Protein AF-H2JC01-F1 (afdb_monomer_lite)

Secondary structure (DSSP, 8-state):
-HHHHHHHHHHHHHHHHHHHHHHHHHHHHHHHHH---GGGTTS-HHHHHHHHHHHHHHHHHHHHHHHHHHHSPPP-

Radius of gyration: 17.29 Å; chains: 1; bounding box: 32×16×58 Å

Sequence (76 aa):
MMKSINSKVLFCVGIILLICFFGGLAYLRYDYYTNTLPSYASTPLSVYNIIHGVIFLPPSILCFIMSLILRTKPKK

pLDDT: mean 85.55, std 13.12, range [46.44, 97.88]

Foldseek 3Di:
DVLLVLLVVLLVLLVVLVCQLVVVLVVLVCCVPPPPDCPCVPPDSVVVNVVSCVVRVVSSVVSNVSSVVSPDDPDD

Structure (mmCIF, N/CA/C/O backbone):
data_AF-H2JC01-F1
#
_entry.id   AF-H2JC01-F1
#
loop_
_atom_site.group_PDB
_atom_site.id
_atom_site.type_symbol
_atom_site.label_atom_id
_atom_site.label_alt_id
_atom_site.label_comp_id
_atom_site.label_asym_id
_atom_site.label_entity_id
_atom_site.label_seq_id
_atom_site.pdbx_PDB_ins_code
_atom_site.Cartn_x
_atom_site.Cartn_y
_atom_site.Cartn_z
_atom_site.occupancy
_atom_site.B_iso_or_equiv
_atom_site.auth_seq_id
_atom_site.auth_comp_id
_atom_site.auth_asym_id
_atom_site.auth_atom_id
_atom_site.pdbx_PDB_model_num
ATOM 1 N N . MET A 1 1 ? -20.550 -5.316 20.315 1.00 61.94 1 MET A N 1
ATOM 2 C CA . MET A 1 1 ? -20.386 -6.379 19.297 1.00 61.94 1 MET A CA 1
ATOM 3 C C . MET A 1 1 ? -19.953 -5.816 17.939 1.00 61.94 1 MET A C 1
ATOM 5 O O . MET A 1 1 ? -18.889 -6.191 17.465 1.00 61.94 1 MET A O 1
ATOM 9 N N . MET A 1 2 ? -20.675 -4.837 17.377 1.00 72.25 2 MET A N 1
ATOM 10 C CA . MET A 1 2 ? -20.384 -4.238 16.058 1.00 72.25 2 MET A CA 1
ATOM 11 C C . MET A 1 2 ? -18.974 -3.623 15.917 1.00 72.25 2 MET A C 1
ATOM 13 O O . MET A 1 2 ? -18.290 -3.882 14.937 1.00 72.25 2 MET A O 1
ATOM 17 N N . LYS A 1 3 ? -18.464 -2.920 16.944 1.00 73.38 3 LYS A N 1
ATOM 18 C CA . LYS A 1 3 ? -17.093 -2.354 16.953 1.00 73.38 3 LYS A CA 1
ATOM 19 C C . LYS A 1 3 ? -15.992 -3.418 16.771 1.00 73.38 3 LYS A C 1
ATOM 21 O O . LYS A 1 3 ? -14.991 -3.177 16.104 1.00 73.38 3 LYS A O 1
ATOM 26 N N . SER A 1 4 ? -16.195 -4.610 17.343 1.00 78.44 4 SER A N 1
ATOM 27 C CA . SER A 1 4 ? -15.250 -5.732 17.238 1.00 78.44 4 SER A CA 1
ATOM 28 C C . SER A 1 4 ? -15.308 -6.398 15.863 1.00 78.44 4 SER A C 1
ATOM 30 O O . SER A 1 4 ? -14.261 -6.720 15.306 1.00 78.44 4 SER A O 1
ATOM 32 N N . ILE A 1 5 ? -16.511 -6.547 15.297 1.00 82.69 5 ILE A N 1
ATOM 33 C CA . ILE A 1 5 ? -16.708 -7.049 13.930 1.00 82.69 5 ILE A CA 1
ATOM 34 C C . ILE A 1 5 ? -16.043 -6.091 12.933 1.00 82.69 5 ILE A C 1
ATOM 36 O O . ILE A 1 5 ? -15.211 -6.527 12.145 1.00 82.69 5 ILE A O 1
ATOM 40 N N . ASN A 1 6 ? -16.287 -4.783 13.054 1.00 86.25 6 ASN A N 1
ATOM 41 C CA . ASN A 1 6 ? -15.691 -3.771 12.178 1.00 86.25 6 ASN A CA 1
ATOM 42 C C . ASN A 1 6 ? -14.158 -3.748 12.269 1.00 86.25 6 ASN A C 1
ATOM 44 O O . ASN A 1 6 ? -13.490 -3.685 11.243 1.00 86.25 6 ASN A O 1
ATOM 48 N N . SER A 1 7 ? -13.585 -3.868 13.473 1.00 89.62 7 SER A N 1
ATOM 49 C CA . SER A 1 7 ? -12.127 -3.976 13.639 1.00 89.62 7 SER A CA 1
ATOM 50 C C . SER A 1 7 ? -11.548 -5.207 12.930 1.00 89.62 7 SER A C 1
ATOM 52 O O . SER A 1 7 ? -10.514 -5.097 12.270 1.00 89.62 7 SER A O 1
ATOM 54 N N . LYS A 1 8 ? -12.206 -6.372 13.035 1.00 90.56 8 LYS A N 1
ATOM 55 C CA . LYS A 1 8 ? -11.771 -7.596 12.344 1.00 90.56 8 LYS A CA 1
ATOM 56 C C . LYS A 1 8 ? -11.854 -7.445 10.825 1.00 90.56 8 LYS A C 1
ATOM 58 O O . LYS A 1 8 ? -10.902 -7.805 10.145 1.00 90.56 8 LYS A O 1
ATOM 63 N N . VAL A 1 9 ? -12.944 -6.874 10.309 1.00 94.31 9 VAL A N 1
ATOM 64 C CA . VAL A 1 9 ? -13.117 -6.626 8.869 1.00 94.31 9 VAL A CA 1
ATOM 65 C C . VAL A 1 9 ? -12.031 -5.685 8.348 1.00 94.31 9 VAL A C 1
ATOM 67 O O . VAL A 1 9 ? -11.351 -6.034 7.391 1.00 94.31 9 VAL A O 1
ATOM 70 N N . LEU A 1 10 ? -11.795 -4.551 9.017 1.00 93.81 10 LEU A N 1
ATOM 71 C CA . LEU A 1 10 ? -10.722 -3.612 8.663 1.00 93.81 10 LEU A CA 1
ATOM 72 C C . LEU A 1 10 ? -9.343 -4.278 8.677 1.00 93.81 10 LEU A C 1
ATOM 74 O O . LEU A 1 10 ? -8.539 -4.046 7.782 1.00 93.81 10 LEU A O 1
ATOM 78 N N . PHE A 1 11 ? -9.078 -5.146 9.655 1.00 93.75 11 PHE A N 1
ATOM 79 C CA . PHE A 1 11 ? -7.827 -5.897 9.703 1.00 93.75 11 PHE A CA 1
ATOM 80 C C . PHE A 1 11 ? -7.675 -6.829 8.493 1.00 93.75 11 PHE A C 1
ATOM 82 O O . PHE A 1 11 ? -6.642 -6.806 7.830 1.00 93.75 11 PHE A O 1
ATOM 89 N N . CYS A 1 12 ? -8.710 -7.611 8.168 1.00 96.62 12 CYS A N 1
ATOM 90 C CA . CYS A 1 12 ? -8.692 -8.504 7.009 1.00 96.62 12 CYS A CA 1
ATOM 91 C C . CYS A 1 12 ? -8.531 -7.734 5.692 1.00 96.62 12 CYS A C 1
ATOM 93 O O . CYS A 1 12 ? -7.728 -8.134 4.855 1.00 96.62 12 CYS A O 1
ATOM 95 N N . VAL A 1 13 ? -9.239 -6.613 5.522 1.00 96.44 13 VAL A N 1
ATOM 96 C CA . VAL A 1 13 ? -9.095 -5.743 4.344 1.00 96.44 13 VAL A CA 1
ATOM 97 C C . VAL A 1 13 ? -7.667 -5.200 4.248 1.00 96.44 13 VAL A C 1
ATOM 99 O O . VAL A 1 13 ? -7.072 -5.253 3.176 1.00 96.44 13 VAL A O 1
ATOM 102 N N . GLY A 1 14 ? -7.076 -4.762 5.365 1.00 96.44 14 GLY A N 1
ATOM 103 C CA . GLY A 1 14 ? -5.680 -4.321 5.411 1.00 96.44 14 GLY A CA 1
ATOM 104 C C . GLY A 1 14 ? -4.697 -5.401 4.951 1.00 96.44 14 GLY A C 1
ATOM 105 O O . GLY A 1 14 ? -3.808 -5.104 4.153 1.00 96.44 14 GLY A O 1
ATOM 106 N N . ILE A 1 15 ? -4.890 -6.654 5.383 1.00 97.38 15 ILE A N 1
ATOM 107 C CA . ILE A 1 15 ? -4.081 -7.808 4.953 1.00 97.38 15 ILE A CA 1
ATOM 108 C C . ILE A 1 15 ? -4.246 -8.078 3.455 1.00 97.38 15 ILE A C 1
ATOM 110 O O . ILE A 1 15 ? -3.246 -8.252 2.764 1.00 97.38 15 ILE A O 1
ATOM 114 N N . ILE A 1 16 ? -5.477 -8.077 2.936 1.00 97.88 16 ILE A N 1
ATOM 115 C CA . ILE A 1 16 ? -5.736 -8.283 1.503 1.00 97.88 16 ILE A CA 1
ATOM 116 C C . ILE A 1 16 ? -5.028 -7.203 0.679 1.00 97.88 16 ILE A C 1
ATOM 118 O O . ILE A 1 16 ? -4.307 -7.525 -0.260 1.00 97.88 16 ILE A O 1
ATOM 122 N N . LEU A 1 17 ? -5.161 -5.931 1.066 1.00 97.06 17 LEU A N 1
ATOM 123 C CA . LEU A 1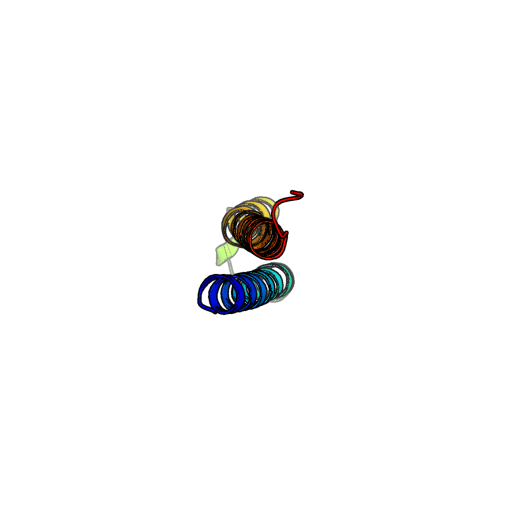 17 ? -4.485 -4.818 0.397 1.00 97.06 17 L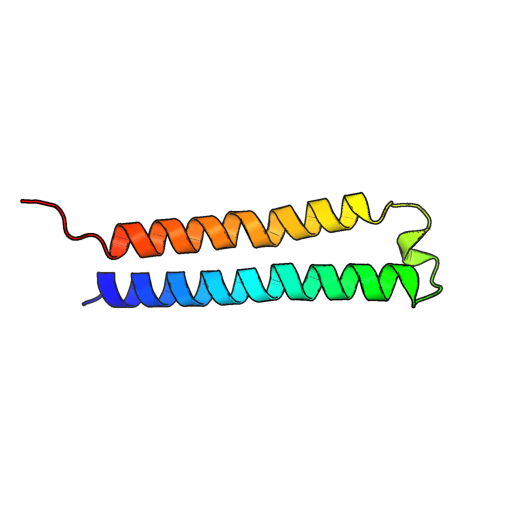EU A CA 1
ATOM 124 C C . LEU A 1 17 ? -2.958 -4.950 0.454 1.00 97.06 17 LEU A C 1
ATOM 126 O O . LEU A 1 17 ? -2.281 -4.631 -0.519 1.00 97.06 17 LEU A O 1
ATOM 130 N N . LEU A 1 18 ? -2.414 -5.460 1.562 1.00 96.50 18 LEU A N 1
ATOM 131 C CA . LEU A 1 18 ? -0.980 -5.690 1.715 1.00 96.50 18 LEU A CA 1
ATOM 132 C C . LEU A 1 18 ? -0.481 -6.816 0.797 1.00 96.50 18 LEU A C 1
ATOM 134 O O . LEU A 1 18 ? 0.580 -6.695 0.187 1.00 96.50 18 LEU A O 1
ATOM 138 N N . ILE A 1 19 ? -1.263 -7.888 0.652 1.00 97.44 19 ILE A N 1
ATOM 139 C CA . ILE A 1 19 ? -0.980 -8.962 -0.308 1.00 97.44 19 ILE A CA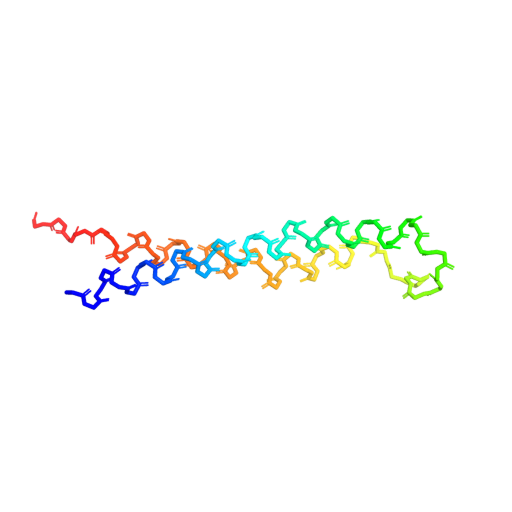 1
ATOM 140 C C . ILE A 1 19 ? -1.035 -8.413 -1.738 1.00 97.44 19 ILE A C 1
ATOM 142 O O . ILE A 1 19 ? -0.124 -8.682 -2.514 1.00 97.44 19 ILE A O 1
ATOM 146 N N . CYS A 1 20 ? -2.036 -7.596 -2.079 1.00 96.31 20 CYS A N 1
ATOM 147 C CA . CYS A 1 20 ? -2.114 -6.935 -3.386 1.00 96.31 20 CYS A CA 1
ATOM 148 C C . CYS A 1 20 ? -0.916 -6.007 -3.637 1.00 96.31 20 CYS A C 1
ATOM 150 O O . CYS A 1 20 ? -0.383 -5.975 -4.746 1.00 96.31 20 CYS A O 1
ATOM 152 N N . PHE A 1 21 ? -0.445 -5.296 -2.607 1.00 95.88 21 PHE A N 1
ATOM 153 C CA . PHE A 1 21 ? 0.755 -4.471 -2.694 1.00 95.88 21 PHE A CA 1
ATOM 154 C C . PHE A 1 21 ? 1.985 -5.318 -3.049 1.00 95.88 21 PHE A C 1
ATOM 156 O O . PHE A 1 21 ? 2.572 -5.118 -4.111 1.00 95.88 21 PHE A O 1
ATOM 163 N N . PHE A 1 22 ? 2.344 -6.305 -2.223 1.00 96.19 22 PHE A N 1
ATOM 164 C CA . PHE A 1 22 ? 3.542 -7.121 -2.455 1.00 96.19 22 PHE A CA 1
ATOM 165 C C . PHE A 1 22 ? 3.437 -8.002 -3.703 1.00 96.19 22 PHE A C 1
ATOM 167 O O . PHE A 1 22 ? 4.387 -8.081 -4.482 1.00 96.19 22 PHE A O 1
ATOM 174 N N . GLY A 1 23 ? 2.281 -8.630 -3.918 1.00 94.88 23 GLY A N 1
ATOM 175 C CA . GLY A 1 23 ? 2.015 -9.456 -5.092 1.00 94.88 23 GLY A CA 1
ATOM 176 C C . GLY A 1 23 ? 2.094 -8.648 -6.384 1.00 94.88 23 GLY A C 1
ATOM 177 O O . GLY A 1 23 ? 2.736 -9.080 -7.336 1.00 94.88 23 GLY A O 1
ATOM 178 N N . GLY A 1 24 ? 1.528 -7.439 -6.402 1.00 91.88 24 GLY A N 1
ATOM 179 C CA . GLY A 1 24 ? 1.614 -6.564 -7.566 1.00 91.88 24 GLY A CA 1
ATOM 180 C C . GLY A 1 24 ? 3.015 -5.999 -7.810 1.00 91.88 24 GLY A C 1
ATOM 181 O O . GLY A 1 24 ? 3.400 -5.872 -8.964 1.00 91.88 24 GLY A O 1
ATOM 182 N N . LEU A 1 25 ? 3.833 -5.757 -6.775 1.00 93.25 25 LEU A N 1
ATOM 183 C CA . LEU A 1 25 ? 5.251 -5.409 -6.971 1.00 93.25 25 LEU A CA 1
ATOM 184 C C . LEU A 1 25 ? 6.039 -6.557 -7.614 1.00 93.25 25 LEU A C 1
ATOM 186 O O . LEU A 1 25 ? 6.844 -6.325 -8.517 1.00 93.25 25 LEU A O 1
ATOM 190 N N . ALA A 1 26 ? 5.813 -7.791 -7.155 1.00 92.38 26 ALA A N 1
ATOM 191 C CA . ALA A 1 26 ? 6.441 -8.973 -7.737 1.00 92.38 26 ALA A CA 1
ATOM 192 C C . ALA A 1 26 ? 5.992 -9.179 -9.190 1.00 92.38 26 ALA A C 1
ATOM 194 O O . ALA A 1 26 ? 6.832 -9.422 -10.054 1.00 92.38 26 ALA A O 1
ATOM 195 N N . TYR A 1 27 ? 4.693 -9.012 -9.457 1.00 90.38 27 TYR A N 1
ATOM 196 C CA . TYR A 1 27 ? 4.126 -9.079 -10.800 1.00 90.38 27 TYR A CA 1
ATOM 197 C C . TYR A 1 27 ? 4.717 -8.007 -11.717 1.00 90.38 27 TYR A C 1
ATOM 199 O O . TYR A 1 27 ? 5.270 -8.355 -12.749 1.00 90.38 27 TYR A O 1
ATOM 207 N N . LEU A 1 28 ? 4.682 -6.728 -11.321 1.00 89.31 28 LEU A N 1
ATOM 208 C CA . LEU A 1 28 ? 5.224 -5.618 -12.111 1.00 89.31 28 LEU A CA 1
ATOM 209 C C . LEU A 1 28 ? 6.700 -5.823 -12.424 1.00 89.31 28 LEU A C 1
ATOM 211 O O . LEU A 1 28 ? 7.126 -5.603 -13.549 1.00 89.31 28 LEU A O 1
ATOM 215 N N . ARG A 1 29 ? 7.489 -6.269 -11.443 1.00 87.81 29 ARG A N 1
ATOM 216 C CA . ARG A 1 29 ? 8.902 -6.564 -11.668 1.00 87.81 29 ARG A CA 1
ATOM 217 C C . ARG A 1 29 ? 9.083 -7.725 -12.637 1.00 87.81 29 ARG A C 1
ATOM 219 O O . ARG A 1 29 ? 9.914 -7.623 -13.528 1.00 87.81 29 ARG A O 1
ATOM 226 N N . TYR A 1 30 ? 8.362 -8.825 -12.441 1.00 87.94 30 TYR A N 1
ATOM 227 C CA . TYR A 1 30 ? 8.451 -9.975 -13.332 1.00 87.94 30 TYR A CA 1
ATOM 228 C C . TYR A 1 30 ? 8.078 -9.559 -14.756 1.00 87.94 30 TYR A C 1
ATOM 230 O O . TYR A 1 30 ? 8.923 -9.632 -15.637 1.00 87.94 30 TYR A O 1
ATOM 238 N N . ASP A 1 31 ? 6.881 -9.007 -14.935 1.00 85.75 31 ASP A N 1
ATOM 239 C CA . ASP A 1 31 ? 6.317 -8.584 -16.216 1.00 85.75 31 ASP A CA 1
ATOM 240 C C . ASP A 1 31 ? 7.228 -7.595 -16.960 1.00 85.75 31 ASP A C 1
ATOM 242 O O . ASP A 1 31 ? 7.524 -7.796 -18.133 1.00 85.75 31 ASP A O 1
ATOM 246 N N . TYR A 1 32 ? 7.781 -6.595 -16.261 1.00 83.38 32 TYR A N 1
ATOM 247 C CA . TYR A 1 32 ? 8.670 -5.586 -16.852 1.00 83.38 32 TYR A CA 1
ATOM 248 C C . TYR A 1 32 ? 9.991 -6.161 -17.396 1.00 83.38 32 TYR A C 1
ATOM 250 O O . TYR A 1 32 ? 10.564 -5.598 -18.326 1.00 83.38 32 TYR A O 1
ATOM 258 N N . TYR A 1 33 ? 10.511 -7.248 -16.811 1.00 82.06 33 TYR A N 1
ATOM 259 C CA . TYR A 1 33 ? 11.803 -7.833 -17.204 1.00 82.06 33 TYR A CA 1
ATOM 260 C C . TYR A 1 33 ? 11.685 -9.114 -18.038 1.00 82.06 33 TYR A C 1
ATOM 262 O O . TYR A 1 33 ? 12.639 -9.454 -18.736 1.00 82.06 33 TYR A O 1
ATOM 270 N N . THR A 1 34 ? 10.572 -9.847 -17.954 1.00 80.06 34 THR A N 1
ATOM 271 C CA . THR A 1 34 ? 10.390 -11.127 -18.659 1.00 80.06 34 THR A CA 1
ATOM 272 C C . THR A 1 34 ? 9.537 -11.002 -19.908 1.00 80.06 34 THR A C 1
ATOM 274 O O . THR A 1 34 ? 9.817 -11.685 -20.892 1.00 80.06 34 THR A O 1
ATOM 277 N N . ASN A 1 35 ? 8.539 -10.117 -19.911 1.00 67.94 35 ASN A N 1
ATOM 278 C CA . ASN A 1 35 ? 7.737 -9.870 -21.095 1.00 67.94 35 ASN A CA 1
ATOM 279 C C . ASN A 1 35 ? 8.412 -8.770 -21.919 1.00 67.94 35 ASN A C 1
ATOM 281 O O . ASN A 1 35 ? 8.368 -7.587 -21.598 1.00 67.94 35 ASN A O 1
ATOM 285 N N . THR A 1 36 ? 9.056 -9.188 -23.009 1.00 55.81 36 THR A N 1
ATOM 286 C CA . THR A 1 36 ? 9.676 -8.374 -24.068 1.00 55.81 36 THR A CA 1
ATOM 287 C C . THR A 1 36 ? 8.639 -7.570 -24.871 1.00 55.81 36 THR A C 1
ATOM 289 O O . THR A 1 36 ? 8.665 -7.539 -26.099 1.00 55.81 36 THR A O 1
ATOM 292 N N . LEU A 1 37 ? 7.681 -6.931 -24.200 1.00 51.66 37 LEU A N 1
ATOM 293 C CA . LEU A 1 37 ? 6.640 -6.128 -24.826 1.00 51.66 37 LEU A CA 1
ATOM 294 C C . LEU A 1 37 ? 6.984 -4.633 -24.768 1.00 51.66 37 LEU A C 1
ATOM 296 O O . LEU A 1 37 ? 7.406 -4.125 -23.729 1.00 51.66 37 LEU A O 1
ATOM 300 N N . PRO A 1 38 ? 6.695 -3.875 -25.841 1.00 55.34 38 PRO A N 1
ATOM 301 C CA . PRO A 1 38 ? 6.835 -2.421 -25.866 1.00 55.34 38 PRO A CA 1
ATOM 302 C C . PRO A 1 38 ? 5.850 -1.684 -24.932 1.00 55.34 38 PRO A C 1
ATOM 304 O O . PRO A 1 38 ? 5.883 -0.459 -24.876 1.00 55.34 38 PRO A O 1
ATOM 307 N N . SER A 1 39 ? 4.989 -2.389 -24.180 1.00 56.38 39 SER A N 1
ATOM 308 C CA . SER A 1 39 ? 3.987 -1.798 -23.270 1.00 56.38 39 SER A CA 1
ATOM 309 C C . SER A 1 39 ? 4.579 -0.890 -22.193 1.00 56.38 39 SER A C 1
ATOM 311 O O . SER A 1 39 ? 3.917 0.047 -21.756 1.00 56.38 39 SER A O 1
ATOM 313 N N . TYR A 1 40 ? 5.824 -1.145 -21.793 1.00 62.03 40 TYR A N 1
ATOM 314 C CA . TYR A 1 40 ? 6.545 -0.356 -20.797 1.00 62.03 40 TYR A CA 1
ATOM 315 C C . TYR A 1 40 ? 7.561 0.620 -21.418 1.00 62.03 40 TYR A C 1
ATOM 317 O O . TYR A 1 40 ? 8.213 1.369 -20.695 1.00 62.03 40 TYR A O 1
ATOM 325 N N . ALA A 1 41 ? 7.700 0.646 -22.751 1.00 64.38 41 ALA A N 1
ATOM 326 C CA . ALA A 1 41 ? 8.837 1.252 -23.456 1.00 64.38 41 ALA A CA 1
ATOM 327 C C . ALA A 1 41 ? 9.014 2.767 -23.244 1.00 64.38 41 ALA A C 1
ATOM 329 O O . ALA A 1 41 ? 10.099 3.290 -23.490 1.00 64.38 41 ALA A O 1
ATOM 330 N N . SER A 1 42 ? 7.982 3.478 -22.785 1.00 71.12 42 SER A N 1
ATOM 331 C CA . SER A 1 42 ? 8.036 4.921 -22.518 1.00 71.12 42 SER A CA 1
ATOM 332 C C . SER A 1 42 ? 8.029 5.288 -21.034 1.00 71.12 42 SER A C 1
ATOM 334 O O . SER A 1 42 ? 8.287 6.444 -20.704 1.00 71.12 42 SER A O 1
ATOM 336 N N . THR A 1 43 ? 7.732 4.346 -20.133 1.00 80.50 43 THR A N 1
ATOM 337 C CA . THR A 1 43 ? 7.485 4.660 -18.721 1.00 80.50 43 THR A CA 1
ATOM 338 C C . THR A 1 43 ? 8.362 3.793 -17.811 1.00 80.50 43 THR A C 1
ATOM 340 O O . THR A 1 43 ? 8.245 2.569 -17.830 1.00 80.50 43 THR A O 1
ATOM 343 N N . PRO A 1 44 ? 9.233 4.393 -16.980 1.00 86.50 44 PRO A N 1
ATOM 344 C CA . PRO A 1 44 ? 10.106 3.639 -16.084 1.00 86.50 44 PRO A CA 1
ATOM 345 C C . PRO A 1 44 ? 9.334 2.777 -15.075 1.00 86.50 44 PRO A C 1
ATOM 347 O O . PRO A 1 44 ? 8.326 3.218 -14.520 1.00 86.50 44 PRO A O 1
ATOM 350 N N . LEU A 1 45 ? 9.875 1.601 -14.728 1.00 86.50 45 LEU A N 1
ATOM 351 C CA . LEU A 1 45 ? 9.345 0.715 -13.673 1.00 86.50 45 LEU A CA 1
ATOM 352 C C . LEU A 1 45 ? 9.079 1.451 -12.345 1.00 86.50 45 LEU A C 1
ATOM 354 O O . LEU A 1 45 ? 8.133 1.132 -11.626 1.00 86.50 45 LEU A O 1
ATOM 358 N N . SER A 1 46 ? 9.885 2.466 -12.023 1.00 88.62 46 SER A N 1
ATOM 359 C CA . SER A 1 46 ? 9.697 3.296 -10.829 1.00 88.62 46 SER A CA 1
ATOM 360 C C . SER A 1 46 ? 8.339 4.001 -10.799 1.00 88.62 46 SER A C 1
ATOM 362 O O . SER A 1 46 ? 7.737 4.086 -9.733 1.00 88.62 46 SER A O 1
ATOM 364 N N . VAL A 1 47 ? 7.819 4.449 -11.943 1.00 90.00 47 VAL A N 1
ATOM 365 C CA . VAL A 1 47 ? 6.515 5.122 -12.037 1.00 90.00 47 VAL A CA 1
ATOM 366 C C . VAL A 1 47 ? 5.385 4.143 -11.723 1.00 90.00 47 VAL A C 1
ATOM 368 O O . VAL A 1 47 ? 4.514 4.454 -10.913 1.00 90.00 47 VAL A O 1
ATOM 371 N N . TYR A 1 48 ? 5.432 2.930 -12.280 1.00 88.88 48 TYR A N 1
ATOM 372 C CA . TYR A 1 48 ? 4.450 1.885 -11.974 1.00 88.88 48 TYR A CA 1
ATOM 373 C C . TYR A 1 48 ? 4.504 1.461 -10.508 1.00 88.88 48 TYR A C 1
ATOM 375 O O . TYR A 1 48 ? 3.460 1.323 -9.876 1.00 88.88 48 TYR A O 1
ATOM 383 N N . ASN A 1 49 ? 5.705 1.333 -9.938 1.00 91.50 49 ASN A N 1
ATOM 384 C CA . ASN A 1 49 ? 5.872 1.035 -8.517 1.00 91.50 49 ASN A CA 1
ATOM 385 C C . ASN A 1 49 ? 5.283 2.136 -7.624 1.00 91.50 49 ASN A C 1
ATOM 387 O O . ASN A 1 49 ? 4.685 1.821 -6.597 1.00 91.50 49 ASN A O 1
ATOM 391 N N . ILE A 1 50 ? 5.422 3.410 -8.009 1.00 93.12 50 ILE A N 1
ATOM 392 C CA . ILE A 1 50 ? 4.826 4.540 -7.284 1.00 93.12 50 ILE A CA 1
ATOM 393 C C . ILE A 1 50 ? 3.300 4.473 -7.358 1.00 93.12 50 ILE A C 1
ATOM 395 O O . ILE A 1 50 ? 2.650 4.507 -6.317 1.00 93.12 50 ILE A O 1
ATOM 399 N N . ILE A 1 51 ? 2.726 4.337 -8.558 1.00 91.69 51 ILE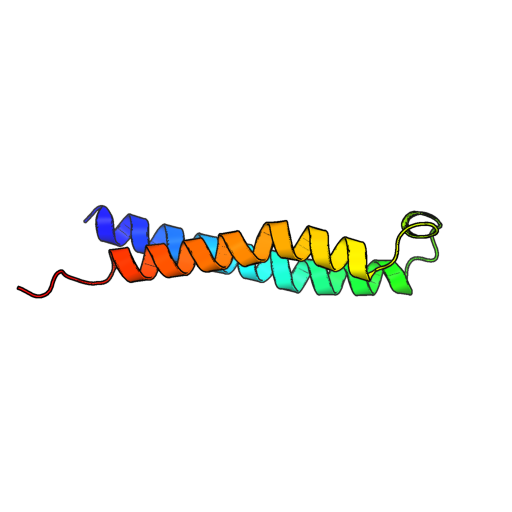 A N 1
ATOM 400 C CA . ILE A 1 51 ? 1.267 4.267 -8.747 1.00 91.69 51 ILE A CA 1
ATOM 401 C C . ILE A 1 51 ? 0.689 3.089 -7.956 1.00 91.69 51 ILE A C 1
ATOM 403 O O . ILE A 1 51 ? -0.235 3.261 -7.163 1.00 91.69 51 ILE A O 1
ATOM 407 N N . HIS A 1 52 ? 1.283 1.905 -8.112 1.00 93.44 52 HIS A N 1
ATOM 408 C CA . HIS A 1 52 ? 0.883 0.699 -7.391 1.00 93.44 52 HIS A CA 1
ATOM 409 C C . HIS A 1 52 ? 1.011 0.875 -5.876 1.00 93.44 52 HIS A C 1
ATOM 411 O O . HIS A 1 52 ? 0.100 0.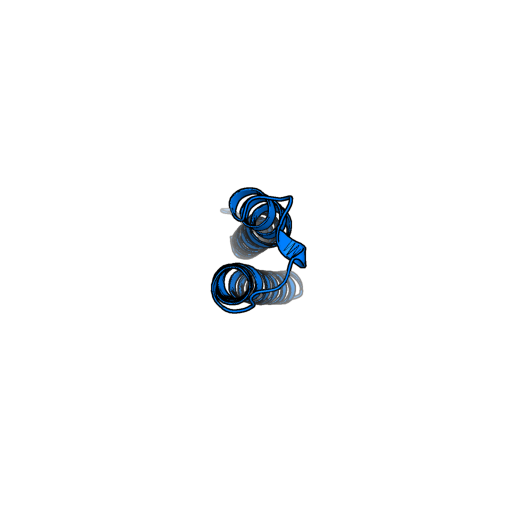545 -5.116 1.00 93.44 52 HIS A O 1
ATOM 417 N N . GLY A 1 53 ? 2.115 1.467 -5.419 1.00 91.94 53 GLY A N 1
ATOM 418 C CA . GLY A 1 53 ? 2.330 1.748 -4.007 1.00 91.94 53 GLY A CA 1
ATOM 419 C C . GLY A 1 53 ? 1.293 2.693 -3.418 1.00 91.94 53 GLY A C 1
ATOM 420 O O . GLY A 1 53 ? 0.756 2.398 -2.356 1.00 91.94 53 GLY A O 1
ATOM 421 N N . VAL A 1 54 ? 0.947 3.776 -4.114 1.00 95.12 54 VAL A N 1
ATOM 422 C CA . VAL A 1 54 ? -0.062 4.746 -3.657 1.00 95.12 54 VAL A CA 1
ATOM 423 C C . VAL A 1 54 ? -1.461 4.126 -3.582 1.00 95.12 54 VAL A C 1
ATOM 425 O O . VAL A 1 54 ? -2.221 4.455 -2.672 1.00 95.12 54 VAL A O 1
ATOM 428 N N . ILE A 1 55 ? -1.798 3.207 -4.490 1.00 94.50 55 ILE A N 1
ATOM 429 C CA . ILE A 1 55 ? -3.119 2.565 -4.525 1.00 94.50 55 ILE A CA 1
ATOM 430 C C . ILE A 1 55 ? -3.300 1.559 -3.382 1.00 94.50 55 ILE A C 1
ATOM 432 O O . ILE A 1 55 ? -4.397 1.456 -2.839 1.00 94.50 55 ILE A O 1
ATOM 436 N N . PHE A 1 56 ? -2.257 0.818 -2.995 1.00 94.06 56 PHE A N 1
ATOM 437 C CA . PHE A 1 56 ? -2.416 -0.294 -2.048 1.00 94.06 56 PHE A CA 1
ATOM 438 C C . PHE A 1 56 ? -1.832 -0.033 -0.655 1.00 94.06 56 PHE A C 1
ATOM 440 O O . PHE A 1 56 ? -2.445 -0.426 0.342 1.00 94.06 56 PHE A O 1
ATOM 447 N N . LEU A 1 57 ? -0.686 0.648 -0.544 1.00 94.12 57 LEU A N 1
ATOM 448 C CA . LEU A 1 57 ? 0.024 0.784 0.732 1.00 94.12 57 LEU A CA 1
ATOM 449 C C . LEU A 1 57 ? -0.656 1.778 1.696 1.00 94.12 57 LEU A C 1
ATOM 451 O O . LEU A 1 57 ? -0.962 1.367 2.819 1.00 94.12 57 LEU A O 1
ATOM 455 N N . PRO A 1 58 ? -0.968 3.037 1.316 1.00 96.69 58 PRO A N 1
ATOM 456 C CA . PRO A 1 58 ? -1.682 3.952 2.206 1.00 96.69 58 PRO A CA 1
ATOM 457 C C . PRO A 1 58 ? -3.048 3.410 2.662 1.00 96.69 58 PRO A C 1
ATOM 459 O O . PRO A 1 58 ? -3.302 3.429 3.869 1.00 96.69 58 PRO A O 1
ATOM 462 N N . PRO A 1 59 ? -3.909 2.851 1.784 1.00 94.88 59 PRO A N 1
ATOM 463 C CA . PRO A 1 59 ? -5.182 2.278 2.226 1.00 94.88 59 PRO A CA 1
ATOM 464 C C . PRO A 1 59 ? -5.019 1.088 3.176 1.00 94.88 59 PRO A C 1
ATOM 466 O O . PRO A 1 59 ? -5.770 0.979 4.148 1.00 94.88 59 PRO A O 1
ATOM 469 N N . SER A 1 60 ? -4.014 0.231 2.955 1.00 95.69 60 SER A N 1
ATOM 470 C CA . SER A 1 60 ? -3.680 -0.868 3.871 1.00 95.69 60 SER A CA 1
ATOM 471 C C . SER A 1 60 ? -3.305 -0.344 5.264 1.00 95.69 60 SER A C 1
ATOM 473 O O . SER A 1 60 ? -3.891 -0.767 6.265 1.00 95.69 60 SER A O 1
ATOM 475 N N . ILE A 1 61 ? -2.402 0.644 5.334 1.00 96.06 61 ILE A N 1
ATOM 476 C CA . ILE A 1 61 ? -1.974 1.284 6.589 1.00 96.06 61 ILE A CA 1
ATOM 477 C C . ILE A 1 61 ? -3.168 1.912 7.317 1.00 96.06 61 ILE A C 1
ATOM 479 O O . ILE A 1 61 ? -3.341 1.696 8.518 1.00 96.06 61 ILE A O 1
ATOM 483 N N . LEU A 1 62 ? -4.029 2.642 6.602 1.00 96.31 62 LEU A N 1
ATOM 484 C CA . LEU A 1 62 ? -5.227 3.252 7.182 1.00 96.31 62 LEU A CA 1
ATOM 485 C C . LEU A 1 62 ? -6.179 2.199 7.760 1.00 96.31 62 LEU A C 1
ATOM 487 O O . LEU A 1 62 ? -6.681 2.376 8.872 1.00 96.31 62 LEU A O 1
ATOM 491 N N . CYS A 1 63 ? -6.383 1.079 7.062 1.00 95.69 63 CYS A N 1
ATOM 492 C CA . CYS A 1 63 ? -7.198 -0.025 7.564 1.00 95.69 63 CYS A CA 1
ATOM 493 C C . CYS A 1 63 ? -6.640 -0.602 8.874 1.00 95.69 63 CYS A C 1
ATOM 495 O O . CYS A 1 63 ? -7.400 -0.843 9.817 1.00 95.69 63 CYS A O 1
ATOM 497 N N . PHE A 1 64 ? -5.318 -0.767 8.979 1.00 94.06 64 PHE A N 1
ATOM 498 C CA . PHE A 1 64 ? -4.679 -1.240 10.208 1.00 94.06 64 PHE A CA 1
ATOM 499 C C . PHE A 1 64 ? -4.785 -0.239 11.359 1.00 9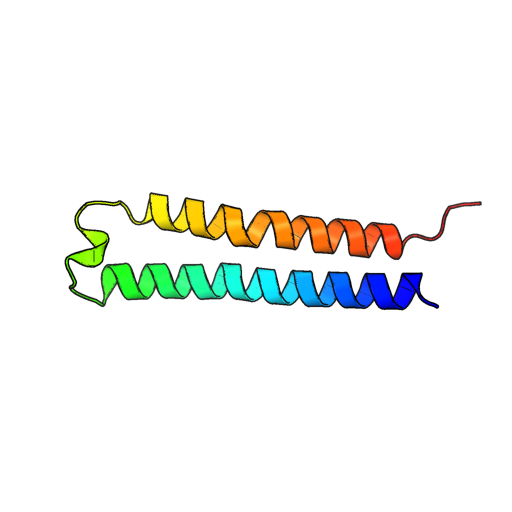4.06 64 PHE A C 1
ATOM 501 O O . PHE A 1 64 ? -5.153 -0.636 12.467 1.00 94.06 64 PHE A O 1
ATOM 508 N N . ILE A 1 65 ? -4.534 1.050 11.106 1.00 94.50 65 ILE A N 1
ATOM 509 C CA . ILE A 1 65 ? -4.674 2.113 12.114 1.00 94.50 65 ILE A CA 1
ATOM 510 C C . ILE A 1 65 ? -6.109 2.142 12.647 1.00 94.50 65 ILE A C 1
ATOM 512 O O . ILE A 1 65 ? -6.325 2.097 13.858 1.00 94.50 65 ILE A O 1
ATOM 516 N N . MET A 1 66 ? -7.104 2.139 11.758 1.00 92.06 66 MET A N 1
ATOM 517 C CA . MET A 1 66 ? -8.512 2.137 12.156 1.00 92.06 66 MET A CA 1
ATOM 518 C C . MET A 1 66 ? -8.889 0.860 12.910 1.00 92.06 66 MET A C 1
ATOM 520 O O . MET A 1 66 ? -9.581 0.923 13.926 1.00 92.06 66 MET A O 1
ATOM 524 N N . SER A 1 67 ? -8.391 -0.302 12.481 1.00 92.44 67 SER A N 1
ATOM 525 C CA . SER A 1 67 ? -8.591 -1.559 13.207 1.00 92.44 67 SER A CA 1
ATOM 526 C C . SER A 1 67 ? -8.031 -1.503 14.635 1.00 92.44 67 SER A C 1
ATOM 528 O O . SER A 1 67 ? -8.699 -1.972 15.565 1.00 92.44 67 SER A O 1
ATOM 530 N N . LEU A 1 68 ? -6.851 -0.896 14.818 1.00 90.12 68 LEU A N 1
ATOM 531 C CA . LEU A 1 68 ? -6.191 -0.713 16.112 1.00 90.12 68 LEU A CA 1
ATOM 532 C C . LEU A 1 68 ? -6.988 0.235 17.018 1.00 90.12 68 LEU A C 1
ATOM 534 O O . LEU A 1 68 ? -7.292 -0.124 18.155 1.00 90.12 68 LEU A O 1
ATOM 538 N N . ILE A 1 69 ? -7.394 1.399 16.498 1.00 90.38 69 ILE A N 1
ATOM 539 C CA . ILE A 1 69 ? -8.212 2.394 17.215 1.00 90.38 69 ILE A CA 1
ATOM 540 C C . ILE A 1 69 ? -9.559 1.794 17.644 1.00 90.38 69 ILE A C 1
ATOM 542 O O . ILE A 1 69 ? -10.081 2.068 18.727 1.00 90.38 69 ILE A O 1
ATOM 546 N N . LEU A 1 70 ? -10.152 0.941 16.807 1.00 87.75 70 LEU A N 1
ATOM 547 C CA . LEU A 1 70 ? -11.410 0.286 17.150 1.00 87.75 70 LEU A CA 1
ATOM 548 C C . LEU A 1 70 ? -11.242 -0.795 18.231 1.00 87.75 70 LEU A C 1
ATOM 550 O O . LEU A 1 70 ? -12.202 -1.078 18.956 1.00 87.75 70 LEU A O 1
ATOM 554 N N . ARG A 1 71 ? -10.042 -1.374 18.356 1.00 85.69 71 ARG A N 1
ATOM 555 C CA . ARG A 1 71 ? -9.678 -2.368 19.377 1.00 85.69 71 ARG A CA 1
ATOM 556 C C . ARG A 1 71 ? -9.317 -1.756 20.722 1.00 85.69 71 ARG A C 1
ATOM 558 O O . ARG A 1 71 ? -9.555 -2.405 21.741 1.00 85.69 71 ARG A O 1
ATOM 565 N N . THR A 1 72 ? -8.782 -0.539 20.760 1.00 82.44 72 THR A N 1
ATOM 566 C CA . THR A 1 72 ? -8.516 0.147 22.024 1.00 82.44 72 THR A CA 1
ATOM 567 C C . THR A 1 72 ? -9.832 0.430 22.756 1.00 82.44 72 THR A C 1
ATOM 569 O O . THR A 1 72 ? -10.777 1.034 22.234 1.00 82.44 72 THR A O 1
ATOM 572 N N . LYS A 1 73 ? -9.922 -0.063 23.997 1.00 66.44 73 LYS A N 1
ATOM 573 C CA . LYS A 1 73 ? -10.951 0.376 24.945 1.00 66.44 73 LYS A CA 1
ATOM 574 C C . LYS A 1 73 ? -10.564 1.784 25.411 1.00 66.44 73 LYS A C 1
ATOM 576 O O . LYS A 1 73 ? -9.376 2.000 25.656 1.00 66.44 73 LYS A O 1
ATOM 581 N N . PRO A 1 74 ? -11.509 2.730 25.540 1.00 63.59 74 PRO A N 1
ATOM 582 C CA . PRO A 1 74 ? -11.197 3.995 26.190 1.00 63.59 74 PRO A CA 1
ATOM 583 C C . PRO A 1 74 ? -10.672 3.683 27.596 1.00 63.59 74 PRO A C 1
ATOM 585 O O . PRO A 1 74 ? -11.290 2.897 28.321 1.00 63.59 74 PRO A O 1
ATOM 588 N N . LYS A 1 75 ? -9.504 4.234 27.953 1.00 55.12 75 LYS A N 1
ATOM 589 C CA . LYS A 1 75 ? -9.081 4.267 29.355 1.00 55.12 75 LYS A CA 1
ATOM 590 C C . LYS A 1 75 ? -10.151 5.073 30.096 1.00 55.12 75 LYS A C 1
ATOM 592 O O . LYS A 1 75 ? -10.415 6.207 29.705 1.00 55.12 75 LYS A O 1
ATOM 597 N N . LYS A 1 76 ? -10.822 4.430 31.053 1.00 46.44 76 LYS A N 1
ATOM 598 C CA . LYS A 1 76 ? -11.569 5.143 32.091 1.00 46.44 76 LYS A CA 1
ATOM 599 C C . LYS A 1 76 ? -10.589 5.951 32.928 1.00 46.44 76 LYS A C 1
ATOM 601 O O . LYS A 1 76 ? -9.464 5.435 33.124 1.00 46.44 76 LYS A O 1
#